Protein AF-A0A919VL83-F1 (afdb_monomer_lite)

Secondary structure (DSSP, 8-state):
-HHHHHHHHTTSSS--EEE-TTGGG--HHHHHHHHHHTT-SEEEEE-EETTTTEEPPHHHHHHHHHHHHHHHHHTT---EEEEE--TTSGGG---GGGHHHHHHHHHHHHHHHHTHHHHHHHHHHHTT-

Radius of gyration: 15.98 Å; chains: 1; bounding box: 36×48×38 Å

pLDDT: mean 92.79, std 12.14, range [43.78, 98.75]

Structure (mmCIF, N/CA/C/O backbone):
data_AF-A0A919VL83-F1
#
_entry.id   AF-A0A919VL83-F1
#
loop_
_atom_site.group_PDB
_atom_site.id
_atom_site.type_symbol
_atom_site.label_atom_id
_atom_site.label_alt_id
_atom_site.label_comp_id
_atom_site.label_asym_id
_atom_site.label_entity_id
_atom_site.label_seq_id
_atom_site.pdbx_PDB_ins_code
_atom_site.Cartn_x
_atom_site.Cartn_y
_atom_site.Cartn_z
_atom_site.occupancy
_atom_site.B_iso_or_equiv
_atom_site.auth_seq_id
_atom_site.auth_comp_id
_atom_site.auth_asym_id
_atom_site.auth_atom_id
_atom_site.pdbx_PDB_model_num
ATOM 1 N N . MET A 1 1 ? -6.399 -15.060 5.676 1.00 94.44 1 MET A N 1
ATOM 2 C CA . MET A 1 1 ? -5.480 -14.070 6.267 1.00 94.44 1 MET A CA 1
ATOM 3 C C . MET A 1 1 ? -6.158 -13.257 7.375 1.00 94.44 1 MET A C 1
ATOM 5 O O . MET A 1 1 ? -5.773 -13.452 8.519 1.00 94.44 1 MET A O 1
ATOM 9 N N . PHE A 1 2 ? -7.201 -12.457 7.098 1.00 97.12 2 PHE A N 1
ATOM 10 C CA . PHE A 1 2 ? -7.796 -11.512 8.070 1.00 97.12 2 PHE A CA 1
ATOM 11 C C . PHE A 1 2 ? -8.151 -12.101 9.447 1.00 97.12 2 PHE A C 1
ATOM 13 O O . PHE A 1 2 ? -7.734 -11.554 10.458 1.00 97.12 2 PHE A O 1
ATOM 20 N N . ALA A 1 3 ? -8.806 -13.267 9.516 1.00 97.88 3 ALA A N 1
ATOM 21 C CA . ALA A 1 3 ? -9.127 -13.911 10.801 1.00 97.88 3 ALA A CA 1
ATOM 22 C C . ALA A 1 3 ? -7.883 -14.283 11.641 1.00 97.88 3 ALA A C 1
ATOM 24 O O . ALA A 1 3 ? -7.936 -14.349 12.868 1.00 97.88 3 ALA A O 1
ATOM 25 N N . ALA A 1 4 ? -6.741 -14.554 11.001 1.00 97.88 4 ALA A N 1
ATOM 26 C CA . ALA A 1 4 ? -5.490 -14.779 11.720 1.00 97.88 4 ALA A CA 1
ATOM 27 C C . ALA A 1 4 ? -4.913 -13.460 12.253 1.00 97.88 4 ALA A C 1
ATOM 29 O O . ALA A 1 4 ? -4.507 -13.420 13.412 1.00 97.88 4 ALA A O 1
ATOM 30 N N . ALA A 1 5 ? -4.937 -12.397 11.442 1.00 98.19 5 ALA A N 1
ATOM 31 C CA . ALA A 1 5 ? -4.529 -11.058 11.861 1.00 98.19 5 ALA A CA 1
ATOM 32 C C . ALA A 1 5 ? -5.395 -10.540 13.023 1.00 98.19 5 ALA A C 1
ATOM 34 O O . ALA A 1 5 ? -4.854 -10.065 14.014 1.00 98.19 5 ALA A O 1
ATOM 35 N N . GLU A 1 6 ? -6.713 -10.743 12.973 1.00 98.44 6 GLU A N 1
ATOM 36 C CA . GLU A 1 6 ? -7.639 -10.368 14.047 1.00 98.44 6 GLU A CA 1
ATOM 37 C C . GLU A 1 6 ? -7.274 -11.020 15.389 1.00 98.44 6 GLU A C 1
ATOM 39 O O . GLU A 1 6 ? -7.263 -10.360 16.426 1.00 98.44 6 GLU A O 1
ATOM 44 N N . ARG A 1 7 ? -6.914 -12.313 15.391 1.00 98.44 7 ARG A N 1
ATOM 45 C CA . ARG A 1 7 ? -6.463 -12.995 16.617 1.00 98.44 7 ARG A CA 1
ATOM 46 C C . ARG A 1 7 ? -5.193 -12.372 17.199 1.00 98.44 7 ARG A C 1
ATOM 48 O O . ARG A 1 7 ? -5.059 -12.345 18.417 1.00 98.44 7 ARG A O 1
ATOM 55 N N . ILE A 1 8 ? -4.281 -11.891 16.351 1.00 98.12 8 ILE A N 1
ATOM 56 C CA . ILE A 1 8 ? -3.053 -11.205 16.781 1.00 98.12 8 ILE A CA 1
ATOM 57 C C . ILE A 1 8 ? -3.392 -9.821 17.339 1.00 98.12 8 ILE A C 1
ATOM 59 O O . ILE A 1 8 ? -2.930 -9.481 18.423 1.00 98.12 8 ILE A O 1
ATOM 63 N N . ILE A 1 9 ? -4.241 -9.061 16.645 1.00 98.19 9 ILE A N 1
ATOM 64 C CA . ILE A 1 9 ? -4.700 -7.733 17.078 1.00 98.19 9 ILE A CA 1
ATOM 65 C C . ILE A 1 9 ? -5.364 -7.823 18.456 1.00 98.19 9 ILE A C 1
ATOM 67 O O . ILE A 1 9 ? -5.039 -7.062 19.360 1.00 98.19 9 ILE A O 1
ATOM 71 N N . ARG A 1 10 ? -6.237 -8.814 18.661 1.00 97.69 10 ARG A N 1
ATOM 72 C CA . ARG A 1 10 ? -6.935 -9.030 19.938 1.00 97.69 10 ARG A CA 1
ATOM 73 C C . ARG A 1 10 ? -6.034 -9.549 21.066 1.00 97.69 10 ARG A C 1
ATOM 75 O O . ARG A 1 10 ? -6.483 -9.596 22.208 1.00 97.69 10 ARG A O 1
ATOM 82 N N . ALA A 1 11 ? -4.797 -9.959 20.778 1.00 98.00 11 ALA A N 1
ATOM 83 C CA . ALA A 1 11 ? -3.899 -10.529 21.781 1.00 98.00 11 ALA A CA 1
ATOM 84 C C . ALA A 1 11 ? -3.269 -9.474 22.708 1.00 98.00 11 ALA A C 1
ATOM 86 O O . ALA A 1 11 ? -2.747 -9.836 23.763 1.00 98.00 11 ALA A O 1
ATOM 87 N N . GLY A 1 12 ? -3.304 -8.185 22.350 1.00 95.06 12 GLY A N 1
ATOM 88 C CA . GLY A 1 12 ? -2.709 -7.138 23.174 1.00 95.06 12 GLY A CA 1
ATOM 89 C C . GLY A 1 12 ? -3.133 -5.718 22.793 1.00 95.06 12 GLY A C 1
ATOM 90 O O . GLY A 1 12 ? -3.788 -5.516 21.779 1.00 95.06 12 GLY A O 1
ATOM 91 N N . PRO A 1 13 ? -2.757 -4.714 23.604 1.00 95.44 13 PRO A N 1
ATOM 92 C CA . PRO A 1 13 ? -3.221 -3.335 23.441 1.00 95.44 13 PRO A CA 1
ATOM 93 C C . PRO A 1 13 ? -2.362 -2.499 22.477 1.00 95.44 13 PRO A C 1
ATOM 95 O O . PRO A 1 13 ? -2.534 -1.284 22.403 1.00 95.44 13 PRO A O 1
ATOM 98 N N . VAL A 1 14 ? -1.385 -3.104 21.798 1.00 97.50 14 VAL A N 1
ATOM 99 C CA . VAL A 1 14 ? -0.491 -2.375 20.889 1.00 97.50 14 VAL A CA 1
ATOM 100 C C . VAL A 1 14 ? -1.144 -2.217 19.512 1.00 97.50 14 VAL A C 1
ATOM 102 O O . VAL A 1 14 ? -1.777 -3.162 19.043 1.00 97.50 14 VAL A O 1
ATOM 105 N N . PRO A 1 15 ? -0.988 -1.066 18.834 1.00 97.38 15 PRO A N 1
ATOM 106 C CA . PRO A 1 15 ? -1.462 -0.912 17.464 1.00 97.38 15 PRO A CA 1
ATOM 107 C C . PRO A 1 15 ? -0.754 -1.894 16.523 1.00 97.38 15 PRO A C 1
ATOM 109 O O . PRO A 1 15 ? 0.462 -2.071 16.605 1.00 97.38 15 PRO A O 1
ATOM 112 N N . VAL A 1 16 ? -1.506 -2.507 15.609 1.00 98.19 16 VAL A N 1
ATOM 113 C CA . VAL A 1 16 ? -0.988 -3.501 14.660 1.00 98.19 16 VAL A CA 1
ATOM 114 C C . VAL A 1 16 ? -1.294 -3.071 13.230 1.00 98.19 16 VAL A C 1
ATOM 116 O O . VAL A 1 16 ? -2.434 -2.735 12.895 1.00 98.19 16 VAL A O 1
ATOM 119 N N . THR A 1 17 ? -0.271 -3.116 12.379 1.00 98.44 17 THR A N 1
ATOM 120 C CA . THR A 1 17 ? -0.425 -3.045 10.925 1.00 98.44 17 THR A CA 1
ATOM 121 C C . THR A 1 17 ? -0.449 -4.454 10.334 1.00 98.44 17 THR A C 1
ATOM 123 O O . THR A 1 17 ? 0.142 -5.383 10.888 1.00 98.44 17 THR A O 1
ATOM 126 N N . VAL A 1 18 ? -1.154 -4.629 9.216 1.00 98.50 18 VAL A N 1
ATOM 127 C CA . VAL A 1 18 ? -1.342 -5.938 8.572 1.00 98.50 18 VAL A CA 1
ATOM 128 C C . VAL A 1 18 ? -0.699 -5.952 7.192 1.00 98.50 18 VAL A C 1
ATOM 130 O O . VAL A 1 18 ? -0.909 -5.048 6.389 1.00 98.50 18 VAL A O 1
ATOM 133 N N . ASP A 1 19 ? 0.061 -6.997 6.886 1.00 98.50 19 ASP A N 1
ATOM 134 C CA . ASP A 1 19 ? 0.483 -7.234 5.508 1.00 98.50 19 ASP A CA 1
ATOM 135 C C . ASP A 1 19 ? -0.726 -7.679 4.674 1.00 98.50 19 ASP A C 1
ATOM 137 O O . ASP A 1 19 ? -1.285 -8.756 4.898 1.00 98.50 19 ASP A O 1
ATOM 141 N N . ALA A 1 20 ? -1.174 -6.813 3.765 1.00 98.00 20 ALA A N 1
ATOM 142 C CA . ALA A 1 20 ? -2.311 -7.056 2.884 1.00 98.00 20 ALA A CA 1
ATOM 143 C C . ALA A 1 20 ? -1.867 -7.485 1.472 1.00 98.00 20 ALA A C 1
ATOM 145 O O . ALA A 1 20 ? -2.708 -7.598 0.570 1.00 98.00 20 ALA A O 1
ATOM 146 N N . GLU A 1 21 ? -0.569 -7.768 1.305 1.00 97.62 21 GLU A N 1
ATOM 147 C CA . GLU A 1 21 ? 0.050 -8.280 0.085 1.00 97.62 21 GLU A CA 1
ATOM 148 C C . GLU A 1 21 ? -0.366 -7.451 -1.149 1.00 97.62 21 GLU A C 1
ATOM 150 O O . GLU A 1 21 ? -0.524 -6.227 -1.102 1.00 97.62 21 GLU A O 1
ATOM 155 N N . ALA A 1 22 ? -0.596 -8.125 -2.276 1.00 96.50 22 ALA A N 1
ATOM 156 C CA . ALA A 1 22 ? -1.097 -7.539 -3.508 1.00 96.50 22 ALA A CA 1
ATOM 157 C C . ALA A 1 22 ? -2.638 -7.448 -3.538 1.00 96.50 22 ALA A C 1
ATOM 159 O O . ALA A 1 22 ? -3.258 -7.758 -4.562 1.00 96.50 22 ALA A O 1
ATOM 160 N N . ARG A 1 23 ? -3.254 -7.027 -2.422 1.00 96.12 23 ARG A N 1
ATOM 161 C CA . ARG A 1 23 ? -4.683 -6.693 -2.227 1.00 96.12 23 ARG A CA 1
ATOM 162 C C . ARG A 1 23 ? -5.724 -7.812 -2.303 1.00 96.12 23 ARG A C 1
ATOM 164 O O . ARG A 1 23 ? -6.912 -7.513 -2.332 1.00 96.12 23 ARG A O 1
ATOM 171 N N . TYR A 1 24 ? -5.335 -9.086 -2.381 1.00 95.00 24 TYR A N 1
ATOM 172 C CA . TYR A 1 24 ? -6.266 -10.237 -2.428 1.00 95.00 24 TYR A CA 1
ATO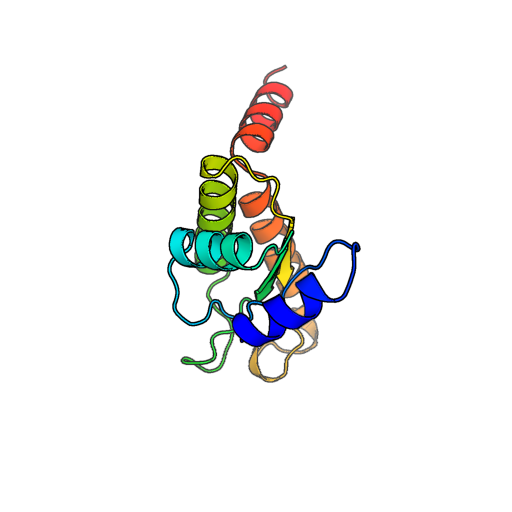M 173 C C . TYR A 1 24 ? -7.385 -10.158 -3.494 1.00 95.00 24 TYR A C 1
ATOM 175 O O . TYR A 1 24 ? -8.400 -10.841 -3.391 1.00 95.00 24 TYR A O 1
ATOM 183 N N . GLY A 1 25 ? -7.206 -9.343 -4.540 1.00 95.12 25 GLY A N 1
ATOM 184 C CA . GLY A 1 25 ? -8.229 -9.096 -5.563 1.00 95.12 25 GLY A CA 1
ATOM 185 C C . GLY A 1 25 ? -9.392 -8.195 -5.124 1.00 95.12 25 GLY A C 1
ATOM 186 O O . GLY A 1 25 ? -10.347 -8.064 -5.886 1.00 95.12 25 GLY A O 1
ATOM 187 N N . MET A 1 26 ? -9.309 -7.577 -3.945 1.00 97.50 26 MET A N 1
ATOM 188 C CA . MET A 1 26 ? -10.335 -6.687 -3.399 1.00 97.50 26 MET A CA 1
ATOM 189 C C . MET A 1 26 ? -10.287 -5.298 -4.037 1.00 97.50 26 MET A C 1
ATOM 191 O O . MET A 1 26 ? -9.239 -4.824 -4.497 1.00 97.50 26 MET A O 1
ATOM 195 N N . GLN A 1 27 ? -11.439 -4.630 -4.030 1.00 98.12 27 GLN A N 1
ATOM 196 C CA . GLN A 1 27 ? -11.522 -3.204 -4.340 1.00 98.12 27 GLN A CA 1
ATOM 197 C C . GLN A 1 27 ? -11.033 -2.358 -3.148 1.00 98.12 27 GLN A C 1
ATOM 199 O O . GLN A 1 27 ? -11.052 -2.844 -2.018 1.00 98.12 27 GLN A O 1
ATOM 204 N N . PRO A 1 28 ? -10.611 -1.096 -3.364 1.00 97.94 28 PRO A N 1
ATOM 205 C CA . PRO A 1 28 ? -10.069 -0.251 -2.297 1.00 97.94 28 PRO A CA 1
ATOM 206 C C . PRO A 1 28 ? -10.964 -0.123 -1.055 1.00 97.94 28 PRO A C 1
ATOM 208 O O . PRO A 1 28 ? -10.481 -0.342 0.051 1.00 97.94 28 PRO A O 1
ATOM 211 N N . HIS A 1 29 ? -12.260 0.165 -1.230 1.00 97.56 29 HIS A N 1
ATOM 212 C CA . HIS A 1 29 ? -13.205 0.295 -0.111 1.00 97.56 29 HIS A CA 1
ATOM 213 C C . HIS A 1 29 ? -13.369 -1.022 0.655 1.00 97.56 29 HIS A C 1
ATOM 215 O O . HIS A 1 29 ? -13.242 -1.040 1.871 1.00 97.56 29 HIS A O 1
ATOM 221 N N . GLU A 1 30 ? -13.542 -2.138 -0.061 1.00 98.38 30 GLU A N 1
ATOM 222 C CA . GLU A 1 30 ? -13.670 -3.463 0.545 1.00 98.38 30 GLU A CA 1
ATOM 223 C C . GLU A 1 30 ? -12.433 -3.803 1.383 1.00 98.38 30 GLU A C 1
ATOM 225 O O . GLU A 1 30 ? -12.550 -4.320 2.490 1.00 98.38 30 GLU A O 1
ATOM 230 N N . LEU A 1 31 ? -11.238 -3.494 0.876 1.00 98.44 31 LEU A N 1
ATOM 231 C CA . LEU A 1 31 ? -10.005 -3.731 1.613 1.00 98.44 31 LEU A CA 1
ATOM 232 C C . LEU A 1 31 ? -9.927 -2.886 2.891 1.00 98.44 31 LEU A C 1
ATOM 234 O O . LEU A 1 31 ? -9.540 -3.415 3.933 1.00 98.44 31 LEU A O 1
ATOM 238 N N . VAL A 1 32 ? -10.272 -1.597 2.813 1.00 98.25 32 VAL A N 1
ATOM 239 C CA . VAL A 1 32 ? -10.297 -0.706 3.982 1.00 98.25 32 VAL A CA 1
ATOM 240 C C . VAL A 1 32 ? -11.298 -1.222 5.011 1.00 98.25 32 VAL A C 1
ATOM 242 O O . VAL A 1 32 ? -10.901 -1.438 6.153 1.00 98.25 32 VAL A O 1
ATOM 245 N N . ASP A 1 33 ? -12.531 -1.529 4.606 1.00 98.12 33 ASP A N 1
ATOM 246 C CA . ASP A 1 33 ? -13.566 -2.070 5.494 1.00 98.12 33 ASP A CA 1
ATOM 247 C C . ASP A 1 33 ? -13.072 -3.335 6.208 1.00 98.12 33 ASP A C 1
ATOM 249 O O . ASP A 1 33 ? -13.123 -3.430 7.432 1.00 98.12 33 ASP A O 1
ATOM 253 N N . ARG A 1 34 ? -12.471 -4.277 5.469 1.00 98.38 34 ARG A N 1
ATOM 254 C CA . ARG A 1 34 ? -11.923 -5.518 6.044 1.00 98.38 34 ARG A CA 1
ATOM 255 C C . ARG A 1 34 ? -10.791 -5.288 7.038 1.00 98.38 34 ARG A C 1
ATOM 257 O O . ARG A 1 34 ? -10.668 -6.058 7.990 1.00 98.38 34 ARG A O 1
ATOM 264 N N . LEU A 1 35 ? -9.933 -4.294 6.805 1.00 98.44 35 LEU A N 1
ATOM 265 C CA . LEU A 1 35 ? -8.850 -3.937 7.725 1.00 98.44 35 LEU A CA 1
ATOM 266 C C . LEU A 1 35 ? -9.403 -3.292 9.002 1.00 98.44 35 LEU A C 1
ATOM 268 O O . LEU A 1 35 ? -8.960 -3.638 10.099 1.00 98.44 35 LEU A O 1
ATOM 272 N N . LEU A 1 36 ? -10.386 -2.402 8.866 1.00 97.81 36 LEU A N 1
ATOM 273 C CA . LEU A 1 36 ? -11.035 -1.738 9.996 1.00 97.81 36 LEU A CA 1
ATOM 274 C C . LEU A 1 36 ? -11.852 -2.722 10.842 1.00 97.81 36 LEU A C 1
ATOM 276 O O . LEU A 1 36 ? -11.741 -2.693 12.067 1.00 97.81 36 LEU A O 1
ATOM 280 N N . ASP A 1 37 ? -12.581 -3.645 10.209 1.00 98.19 37 ASP A N 1
ATOM 281 C CA . ASP A 1 37 ? -13.377 -4.688 10.873 1.00 98.19 37 ASP A CA 1
ATOM 282 C C . ASP A 1 37 ? -12.547 -5.529 11.852 1.00 98.19 37 ASP A C 1
ATOM 284 O O . ASP A 1 37 ? -13.028 -5.919 12.917 1.00 98.19 37 ASP A O 1
ATOM 288 N N . ILE A 1 38 ? -11.285 -5.810 11.508 1.00 98.12 38 ILE A N 1
ATOM 289 C CA . ILE A 1 38 ? -10.379 -6.588 12.365 1.00 98.12 38 ILE A CA 1
ATOM 290 C C . ILE A 1 38 ? -9.597 -5.729 13.367 1.00 98.12 38 ILE A C 1
ATOM 292 O O . ILE A 1 38 ? -8.836 -6.279 14.163 1.00 98.12 38 ILE A O 1
ATOM 296 N N . GLY A 1 39 ? -9.766 -4.403 13.335 1.00 97.69 39 GLY A N 1
ATOM 297 C CA . GLY A 1 39 ? -9.084 -3.451 14.212 1.00 97.69 39 GLY A CA 1
ATOM 298 C C . GLY A 1 39 ? -7.648 -3.111 13.799 1.00 97.69 39 GLY A C 1
ATOM 299 O O . GLY A 1 39 ? -6.855 -2.703 14.649 1.00 97.69 39 GLY A O 1
ATOM 300 N N . ALA A 1 40 ? -7.277 -3.296 12.528 1.00 98.38 40 ALA A N 1
ATOM 301 C CA . ALA A 1 40 ? -5.955 -2.905 12.046 1.00 98.38 40 ALA A CA 1
ATOM 302 C C . ALA A 1 40 ? -5.841 -1.374 11.966 1.00 98.38 40 ALA A C 1
ATOM 304 O O . ALA A 1 40 ? -6.758 -0.693 11.512 1.00 98.38 40 ALA A O 1
ATOM 305 N N . VAL A 1 41 ? -4.686 -0.828 12.355 1.00 97.94 41 VAL A N 1
ATOM 306 C CA . VAL A 1 41 ? -4.418 0.625 12.267 1.00 97.94 41 VAL A CA 1
ATOM 307 C C . VAL A 1 41 ? -3.661 1.019 10.998 1.00 97.94 41 VAL A C 1
ATOM 309 O O . VAL A 1 41 ? -3.406 2.197 10.747 1.00 97.94 41 VAL A O 1
ATOM 312 N N . GLY A 1 42 ? -3.270 0.034 10.195 1.00 98.12 42 GLY A N 1
ATOM 313 C CA . GLY A 1 42 ? -2.532 0.248 8.963 1.00 98.12 42 GLY A CA 1
ATOM 314 C C . GLY A 1 42 ? -2.287 -1.037 8.192 1.00 98.12 42 GLY A C 1
ATOM 315 O O . GLY A 1 42 ? -2.599 -2.134 8.665 1.00 98.12 42 GLY A O 1
ATOM 316 N N . CYS A 1 43 ? -1.693 -0.904 7.014 1.00 98.62 43 CYS A N 1
ATOM 317 C CA . CYS A 1 43 ? -1.359 -2.040 6.174 1.00 98.62 43 CYS A CA 1
ATOM 318 C C . CYS A 1 43 ? -0.122 -1.821 5.302 1.00 98.62 43 CYS A C 1
ATOM 320 O O . CYS A 1 43 ? 0.250 -0.687 4.999 1.00 98.62 43 CYS A O 1
ATOM 322 N N . ASN A 1 44 ? 0.483 -2.930 4.876 1.00 98.75 44 ASN A N 1
ATOM 323 C CA . ASN A 1 44 ? 1.445 -2.946 3.778 1.00 98.75 44 ASN A CA 1
ATOM 324 C C . ASN A 1 44 ? 0.733 -3.385 2.494 1.00 98.75 44 ASN A C 1
ATOM 326 O O . ASN A 1 44 ? -0.021 -4.359 2.520 1.00 98.75 44 ASN A O 1
ATOM 330 N N . LEU A 1 45 ? 0.979 -2.676 1.390 1.00 98.75 45 LEU A N 1
ATOM 331 C CA . LEU A 1 45 ? 0.412 -2.970 0.070 1.00 98.75 45 LEU A CA 1
ATOM 332 C C . LEU A 1 45 ? 1.533 -3.001 -0.955 1.00 98.75 45 LEU A C 1
ATOM 334 O O . LEU A 1 45 ? 2.232 -2.003 -1.118 1.00 98.75 45 LEU A O 1
ATOM 338 N N . GLU A 1 46 ? 1.720 -4.142 -1.611 1.00 98.50 46 GLU A N 1
ATOM 339 C CA . GLU A 1 46 ? 2.831 -4.349 -2.542 1.00 98.50 46 GLU A CA 1
ATOM 340 C C . GLU A 1 46 ? 2.412 -4.188 -4.010 1.00 98.50 46 GLU A C 1
ATOM 342 O O . GLU A 1 46 ? 1.269 -4.462 -4.402 1.00 98.50 46 GLU A O 1
ATOM 347 N N . ASP A 1 47 ? 3.361 -3.763 -4.843 1.00 98.38 47 ASP A N 1
ATOM 348 C CA . ASP A 1 47 ? 3.153 -3.542 -6.274 1.00 98.38 47 ASP A CA 1
ATOM 349 C C . ASP A 1 47 ? 3.460 -4.764 -7.153 1.00 98.38 47 ASP A C 1
ATOM 351 O O . ASP A 1 47 ? 3.409 -4.667 -8.382 1.00 98.38 47 ASP A O 1
ATOM 355 N N . SER A 1 48 ? 3.694 -5.933 -6.549 1.00 98.06 48 SER A N 1
ATOM 356 C CA . SER A 1 48 ? 3.826 -7.206 -7.259 1.00 98.06 48 SER A CA 1
ATOM 357 C C . SER A 1 48 ? 2.527 -7.624 -7.965 1.00 98.06 48 SER A C 1
ATOM 359 O O . SER A 1 48 ? 1.413 -7.538 -7.431 1.00 98.06 48 SER A O 1
ATOM 361 N N . ASP A 1 49 ? 2.668 -8.136 -9.189 1.00 96.19 49 ASP A N 1
ATOM 362 C CA . ASP A 1 49 ? 1.615 -8.806 -9.943 1.00 96.19 49 ASP A CA 1
ATOM 363 C C . ASP A 1 49 ? 1.815 -10.322 -9.958 1.00 96.19 49 ASP A C 1
ATOM 365 O O . ASP A 1 49 ? 2.402 -10.887 -10.880 1.00 96.19 49 ASP A O 1
ATOM 369 N N . HIS A 1 50 ? 1.257 -10.997 -8.952 1.00 93.50 50 HIS A N 1
ATOM 370 C CA . HIS A 1 50 ? 1.318 -12.459 -8.835 1.00 93.50 50 HIS A CA 1
ATOM 371 C C . HIS A 1 50 ? 0.637 -13.211 -9.984 1.00 93.50 50 HIS A C 1
ATOM 373 O O . HIS A 1 50 ? 0.943 -14.380 -10.201 1.00 93.50 50 HIS A O 1
ATOM 379 N N . ARG A 1 51 ? -0.288 -12.577 -10.724 1.00 90.94 51 ARG A N 1
ATOM 380 C CA . ARG A 1 51 ? -0.962 -13.217 -11.868 1.00 90.94 51 ARG A CA 1
ATOM 381 C C . ARG A 1 51 ? -0.139 -13.096 -13.144 1.00 90.94 51 ARG A C 1
ATOM 383 O O . ARG A 1 51 ? -0.069 -14.055 -13.904 1.00 90.94 51 ARG A O 1
ATOM 390 N N . ALA A 1 52 ? 0.449 -11.924 -13.376 1.00 91.81 52 ALA A N 1
ATOM 391 C CA . ALA A 1 52 ? 1.255 -11.659 -14.566 1.00 91.81 52 ALA A CA 1
ATOM 392 C C . ALA A 1 52 ? 2.726 -12.093 -14.417 1.00 91.81 52 ALA A C 1
ATOM 394 O O . ALA A 1 52 ? 3.407 -12.254 -15.424 1.00 91.81 52 ALA A O 1
ATOM 395 N N . GLY A 1 53 ? 3.214 -12.299 -13.188 1.00 91.44 53 GLY A N 1
ATOM 396 C CA . GLY A 1 53 ? 4.603 -12.671 -12.918 1.00 91.44 53 GLY A CA 1
ATOM 397 C C . GLY A 1 53 ? 5.565 -11.497 -13.098 1.00 91.44 53 GLY A C 1
ATOM 398 O O . GLY A 1 53 ? 6.477 -11.568 -13.915 1.00 91.44 53 GLY A O 1
ATOM 399 N N . GLY A 1 54 ? 5.351 -10.413 -12.349 1.00 96.19 54 GLY A N 1
ATOM 400 C CA . GLY A 1 54 ? 6.143 -9.188 -12.467 1.00 96.19 54 GLY A CA 1
ATOM 401 C C . GLY A 1 54 ? 5.720 -8.108 -11.479 1.00 96.19 54 GLY A C 1
ATOM 402 O O . GLY A 1 54 ? 5.149 -8.406 -10.431 1.00 96.19 54 GLY A O 1
ATOM 403 N N . LEU A 1 55 ? 5.968 -6.848 -11.834 1.00 97.94 55 LEU A N 1
ATOM 404 C CA . LEU A 1 55 ? 5.411 -5.690 -11.137 1.00 97.94 55 LEU A CA 1
ATOM 405 C C . LEU A 1 55 ? 4.218 -5.130 -11.904 1.00 97.94 55 LEU A C 1
ATOM 407 O O . LEU A 1 55 ? 4.145 -5.205 -13.129 1.00 97.94 55 LEU A O 1
ATOM 411 N N . ARG A 1 56 ? 3.310 -4.493 -11.175 1.00 97.56 56 ARG A N 1
ATOM 412 C CA . ARG A 1 56 ? 2.278 -3.640 -11.758 1.00 97.56 56 ARG A CA 1
ATOM 413 C C . ARG A 1 56 ? 2.911 -2.398 -12.367 1.00 97.56 56 ARG A C 1
ATOM 415 O O . ARG A 1 56 ? 3.962 -1.923 -11.915 1.00 97.56 56 ARG A O 1
ATOM 422 N N . GLU A 1 57 ? 2.213 -1.834 -13.347 1.00 97.75 57 GLU A N 1
ATOM 423 C CA . GLU A 1 57 ? 2.509 -0.485 -13.809 1.00 97.75 57 GLU A CA 1
ATOM 424 C C . GLU A 1 57 ? 2.429 0.493 -12.639 1.00 97.75 57 GLU A C 1
ATOM 426 O O . GLU A 1 57 ? 1.443 0.519 -11.898 1.00 97.75 57 GLU A O 1
ATOM 431 N N . ALA A 1 58 ? 3.487 1.286 -12.464 1.00 98.31 58 ALA A N 1
ATOM 432 C CA . ALA A 1 58 ? 3.638 2.137 -11.287 1.00 98.31 58 ALA A CA 1
ATOM 433 C C . ALA A 1 58 ? 2.498 3.162 -11.186 1.00 98.31 58 ALA A C 1
ATOM 435 O O . ALA A 1 58 ? 1.951 3.364 -10.110 1.00 98.31 58 ALA A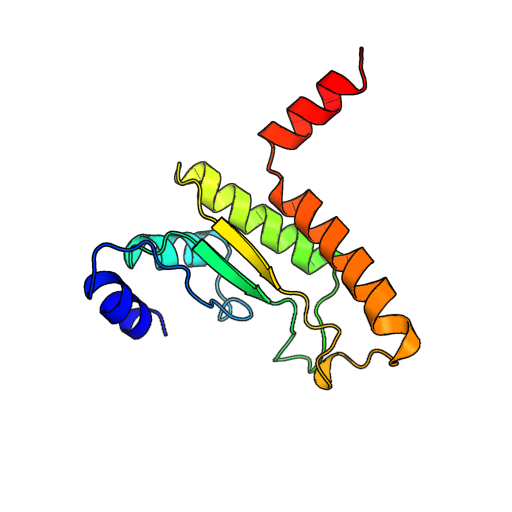 O 1
ATOM 436 N N . GLY A 1 59 ? 2.090 3.764 -12.309 1.00 98.25 59 GLY A N 1
ATOM 437 C CA . GLY A 1 59 ? 0.966 4.706 -12.331 1.00 98.25 59 GLY A CA 1
ATOM 438 C C . GLY A 1 59 ? -0.346 4.054 -11.890 1.00 98.25 59 GLY A C 1
ATOM 439 O O . GLY A 1 59 ? -1.0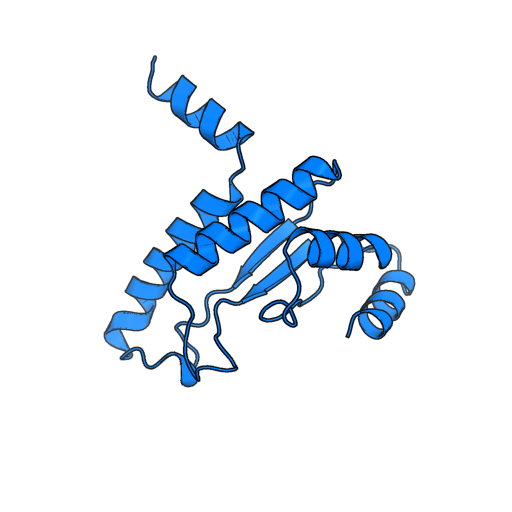14 4.558 -10.996 1.00 98.25 59 GLY A O 1
ATOM 440 N N . ALA A 1 60 ? -0.653 2.869 -12.419 1.00 98.12 60 ALA A N 1
ATOM 441 C CA . ALA A 1 60 ? -1.863 2.133 -12.053 1.00 98.12 60 ALA A CA 1
ATOM 442 C C . ALA A 1 60 ? -1.863 1.690 -10.578 1.00 98.12 60 ALA A C 1
ATOM 444 O O . ALA A 1 60 ? -2.910 1.664 -9.931 1.00 98.12 60 ALA A O 1
ATOM 445 N N . HIS A 1 61 ? -0.699 1.335 -10.019 1.00 98.44 61 HIS A N 1
ATOM 446 C CA . HIS A 1 61 ? -0.598 1.042 -8.590 1.00 98.44 61 HIS A CA 1
ATOM 447 C C . HIS A 1 61 ? -0.744 2.309 -7.736 1.00 98.44 61 HIS A C 1
ATOM 449 O O . HIS A 1 61 ? -1.437 2.269 -6.724 1.00 98.44 61 HIS A O 1
ATOM 455 N N . ALA A 1 62 ? -0.169 3.437 -8.164 1.00 98.50 62 ALA A N 1
ATOM 456 C CA . ALA A 1 62 ? -0.316 4.728 -7.497 1.00 98.50 62 ALA A CA 1
ATOM 457 C C . ALA A 1 62 ? -1.784 5.189 -7.460 1.00 98.50 62 ALA A C 1
ATOM 459 O O . ALA A 1 62 ? -2.289 5.528 -6.394 1.00 98.50 62 ALA A O 1
ATOM 460 N N . GLU A 1 63 ? -2.504 5.121 -8.582 1.00 98.06 63 GLU A N 1
ATOM 461 C CA . GLU A 1 63 ? -3.942 5.426 -8.646 1.00 98.06 63 GLU A CA 1
ATOM 462 C C . GLU A 1 63 ? -4.753 4.541 -7.692 1.00 98.06 63 GLU A C 1
ATOM 464 O O . GLU A 1 63 ? -5.630 5.016 -6.968 1.00 98.06 63 GLU A O 1
ATOM 469 N N . TRP A 1 64 ? -4.427 3.249 -7.640 1.00 98.31 64 TRP A N 1
ATOM 470 C CA . TRP A 1 64 ? -5.091 2.321 -6.734 1.00 98.31 64 TRP A CA 1
ATOM 471 C C . TRP A 1 64 ? -4.782 2.632 -5.257 1.00 98.31 64 TRP A C 1
ATOM 473 O O . TRP A 1 64 ? -5.692 2.602 -4.432 1.00 98.31 64 TRP A O 1
ATOM 483 N N . LEU A 1 65 ? -3.541 3.000 -4.914 1.00 98.31 65 LEU A N 1
ATOM 484 C CA . LEU A 1 65 ? -3.167 3.457 -3.568 1.00 98.31 65 LEU A CA 1
ATOM 485 C C . LEU A 1 65 ? -3.896 4.748 -3.170 1.00 98.31 65 LEU A C 1
ATOM 487 O O . LEU A 1 65 ? -4.366 4.852 -2.037 1.00 98.31 65 LEU A O 1
ATOM 491 N N . ALA A 1 66 ? -4.042 5.702 -4.094 1.00 97.62 66 ALA A N 1
ATOM 492 C CA . ALA A 1 66 ? -4.812 6.923 -3.862 1.00 97.62 66 ALA A CA 1
ATOM 493 C C . ALA A 1 66 ? -6.284 6.606 -3.551 1.00 97.62 66 ALA A C 1
ATOM 495 O O . ALA A 1 66 ? -6.866 7.189 -2.638 1.00 97.62 66 ALA A O 1
ATOM 496 N N . ALA A 1 67 ? -6.874 5.627 -4.244 1.00 97.75 67 ALA A N 1
ATOM 497 C CA . ALA A 1 67 ? -8.231 5.170 -3.954 1.00 97.75 67 ALA A CA 1
ATOM 498 C C . ALA A 1 67 ? -8.351 4.496 -2.572 1.00 97.75 67 ALA A C 1
ATOM 500 O O . ALA A 1 67 ? -9.365 4.670 -1.900 1.00 97.75 67 ALA A O 1
ATOM 501 N N . VAL A 1 68 ? -7.324 3.769 -2.110 1.00 97.69 68 VAL A N 1
ATOM 502 C CA . VAL A 1 68 ? -7.288 3.220 -0.737 1.00 97.69 68 VAL A CA 1
ATOM 503 C C . VAL A 1 68 ? -7.199 4.343 0.297 1.00 97.69 68 VAL A C 1
ATOM 505 O O . VAL A 1 68 ? -7.928 4.312 1.287 1.00 97.69 68 VAL A O 1
AT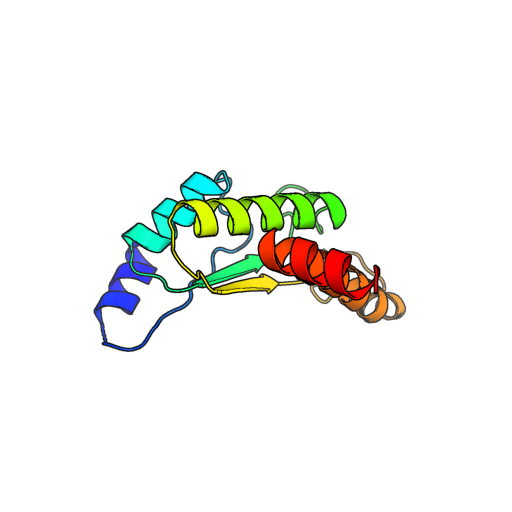OM 508 N N . ARG A 1 69 ? -6.352 5.356 0.064 1.00 97.25 69 ARG A N 1
ATOM 509 C CA . ARG A 1 69 ? -6.267 6.547 0.927 1.00 97.25 69 ARG A CA 1
ATOM 510 C C . ARG A 1 69 ? -7.612 7.269 1.000 1.00 97.25 69 ARG A C 1
ATOM 512 O O . ARG A 1 69 ? -8.081 7.518 2.104 1.00 97.25 69 ARG A O 1
ATOM 519 N N . SER A 1 70 ? -8.260 7.509 -0.142 1.00 96.31 70 SER A N 1
ATOM 520 C CA . SER A 1 70 ? -9.591 8.129 -0.194 1.00 96.31 70 SER A CA 1
ATOM 521 C C . SER A 1 70 ? -10.627 7.324 0.589 1.00 96.31 70 SER A C 1
ATOM 523 O O . SER A 1 70 ? -11.350 7.898 1.387 1.00 96.31 70 SER A O 1
ATOM 525 N N . ALA A 1 71 ? -10.666 5.996 0.430 1.00 96.69 71 ALA A N 1
ATOM 526 C CA . ALA A 1 71 ? -11.601 5.155 1.178 1.00 96.69 71 ALA A CA 1
ATOM 527 C C . ALA A 1 71 ? -11.361 5.212 2.700 1.00 96.69 71 ALA A C 1
ATOM 529 O O . ALA A 1 71 ? -12.310 5.212 3.480 1.00 96.69 71 ALA A O 1
ATOM 530 N N . ALA A 1 72 ? -10.101 5.296 3.136 1.00 95.69 72 ALA A N 1
ATOM 531 C CA . ALA A 1 72 ? -9.776 5.479 4.549 1.00 95.69 72 ALA A CA 1
ATOM 532 C C . ALA A 1 72 ? -10.139 6.887 5.064 1.00 95.69 72 ALA A C 1
ATOM 534 O O . ALA A 1 72 ? -10.588 7.017 6.205 1.00 95.69 72 ALA A O 1
ATOM 535 N N . ASP A 1 73 ? -9.985 7.924 4.232 1.00 94.69 73 ASP A N 1
ATOM 536 C CA . ASP A 1 73 ? -10.429 9.293 4.535 1.00 94.69 73 ASP A CA 1
ATOM 537 C C . ASP A 1 73 ? -11.956 9.372 4.670 1.00 94.69 73 ASP A C 1
ATOM 539 O O . ASP A 1 73 ? -12.450 9.936 5.645 1.00 94.69 73 ASP A O 1
ATOM 543 N N . ASP A 1 74 ? 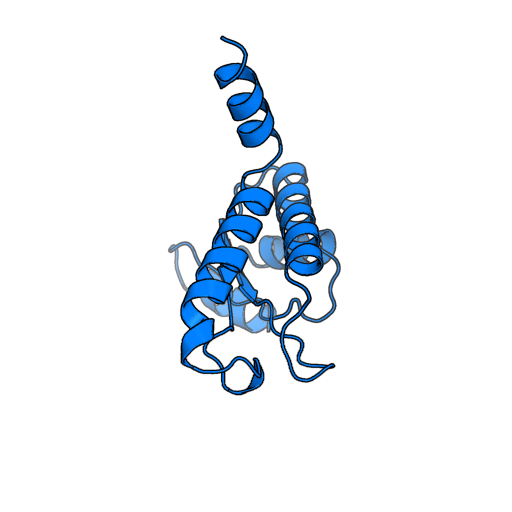-12.701 8.739 3.759 1.00 94.56 74 ASP A N 1
ATOM 544 C CA . ASP A 1 74 ? -14.168 8.667 3.787 1.00 94.56 74 ASP A CA 1
ATOM 545 C C . ASP A 1 74 ? -14.686 7.937 5.039 1.00 94.56 74 ASP A C 1
ATOM 547 O O . ASP A 1 74 ? -15.704 8.322 5.617 1.00 94.56 74 ASP A O 1
ATOM 551 N N . ALA A 1 75 ? -13.956 6.918 5.507 1.00 94.62 75 ALA A N 1
ATOM 552 C CA . ALA A 1 75 ? -14.229 6.231 6.770 1.00 94.62 75 ALA A CA 1
ATOM 553 C C . ALA A 1 75 ? -13.850 7.063 8.016 1.00 94.62 75 ALA A C 1
ATOM 555 O O . ALA A 1 75 ? -14.143 6.659 9.143 1.00 94.62 75 ALA A O 1
ATOM 556 N N . GLY A 1 76 ? -13.187 8.212 7.842 1.00 93.19 76 GLY A N 1
ATOM 557 C CA . GLY A 1 76 ? -12.733 9.080 8.928 1.00 93.19 76 GLY A CA 1
ATOM 558 C C . GLY A 1 76 ? -11.585 8.492 9.753 1.00 93.19 76 GLY A C 1
ATOM 559 O O . GLY A 1 76 ? -11.394 8.892 10.904 1.00 93.19 76 GLY A O 1
ATOM 560 N N . VAL A 1 77 ? -10.827 7.537 9.198 1.00 87.50 77 VAL A N 1
ATOM 561 C CA . VAL A 1 77 ? -9.748 6.838 9.907 1.00 87.50 77 VAL A CA 1
ATOM 562 C C . VAL A 1 77 ? -8.383 7.205 9.311 1.00 87.50 77 VAL A C 1
ATOM 564 O O . VAL A 1 77 ? -8.146 7.020 8.112 1.00 87.50 77 VAL A O 1
ATOM 567 N N . PRO A 1 78 ? -7.409 7.642 10.130 1.00 89.44 78 PRO A N 1
ATOM 568 C CA . PRO A 1 78 ? -6.046 7.898 9.674 1.00 89.44 78 PRO A CA 1
ATOM 569 C C . PRO A 1 78 ? -5.261 6.584 9.500 1.00 89.44 78 PRO A C 1
ATOM 571 O O . PRO A 1 78 ? -4.248 6.358 10.160 1.00 89.44 78 PRO A O 1
ATOM 574 N N . LEU A 1 79 ? -5.739 5.692 8.624 1.00 95.44 79 LEU A N 1
ATOM 575 C CA . LEU A 1 79 ? -5.107 4.404 8.337 1.00 95.44 79 LEU A CA 1
ATOM 576 C C . LEU A 1 79 ? -3.676 4.624 7.826 1.00 95.44 79 LEU A C 1
ATOM 578 O O . LEU A 1 79 ? -3.468 5.363 6.861 1.00 95.44 79 LEU A O 1
ATOM 582 N N . VAL A 1 80 ? -2.691 3.978 8.451 1.00 97.06 80 VAL A N 1
ATOM 583 C CA . VAL A 1 80 ? -1.291 4.053 8.013 1.00 97.06 80 VAL A CA 1
ATOM 584 C C . VAL A 1 80 ? -1.083 3.111 6.829 1.00 97.06 80 VAL A C 1
ATOM 586 O O . VAL A 1 80 ? -1.111 1.894 6.994 1.00 97.06 80 VAL A O 1
ATOM 589 N N . ILE A 1 81 ? -0.858 3.659 5.635 1.00 98.12 81 ILE A N 1
ATOM 590 C CA . ILE A 1 81 ? -0.636 2.868 4.417 1.00 98.12 81 ILE A CA 1
ATOM 591 C C . ILE A 1 81 ? 0.854 2.875 4.077 1.00 98.12 81 ILE A C 1
ATOM 593 O O . ILE A 1 81 ? 1.435 3.922 3.796 1.00 98.12 81 ILE A O 1
ATOM 597 N N . ASN A 1 82 ? 1.466 1.696 4.078 1.00 98.44 82 ASN A N 1
ATOM 598 C CA . ASN A 1 82 ? 2.842 1.485 3.657 1.00 98.44 82 ASN A CA 1
ATOM 599 C C . ASN A 1 82 ? 2.867 0.895 2.240 1.00 98.44 82 ASN A C 1
ATOM 601 O O . ASN A 1 82 ? 2.610 -0.295 2.044 1.00 98.44 82 ASN A O 1
ATOM 605 N N . ALA A 1 83 ? 3.172 1.734 1.249 1.00 98.50 83 ALA A N 1
ATOM 606 C CA . ALA A 1 83 ? 3.345 1.301 -0.133 1.00 98.50 83 ALA A CA 1
ATOM 607 C C . ALA A 1 83 ? 4.691 0.583 -0.302 1.00 98.50 83 ALA A C 1
ATOM 609 O O . ALA A 1 83 ? 5.758 1.204 -0.306 1.00 98.50 83 ALA A O 1
ATOM 610 N N . ARG A 1 84 ? 4.636 -0.738 -0.442 1.00 98.69 84 ARG A N 1
ATOM 611 C CA . ARG A 1 84 ? 5.799 -1.601 -0.609 1.00 98.69 84 ARG A CA 1
ATOM 612 C C . ARG A 1 84 ? 6.178 -1.696 -2.086 1.00 98.69 84 ARG A C 1
ATOM 614 O O . ARG A 1 84 ? 5.358 -2.028 -2.935 1.00 98.69 84 ARG A O 1
ATOM 621 N N . VAL A 1 85 ? 7.451 -1.434 -2.366 1.00 98.56 85 VAL A N 1
ATOM 622 C CA . VAL A 1 85 ? 8.035 -1.482 -3.710 1.00 98.56 85 VAL A CA 1
ATOM 623 C C . VAL A 1 85 ? 8.890 -2.739 -3.846 1.00 98.56 85 VAL A C 1
ATOM 625 O O . VAL A 1 85 ? 9.888 -2.883 -3.141 1.00 98.56 85 VAL A O 1
ATOM 628 N N . ASP A 1 86 ? 8.541 -3.621 -4.780 1.00 98.50 86 ASP A N 1
ATOM 629 C CA . ASP A 1 86 ? 9.171 -4.942 -4.915 1.00 98.50 86 ASP A CA 1
ATOM 630 C C . ASP A 1 86 ? 10.249 -5.021 -6.013 1.00 98.50 86 ASP A C 1
ATOM 632 O O . ASP A 1 86 ? 10.636 -6.105 -6.450 1.00 98.50 86 ASP A O 1
ATOM 636 N N . THR A 1 87 ? 10.822 -3.891 -6.438 1.00 98.38 87 THR A N 1
ATOM 637 C CA . THR A 1 87 ? 11.840 -3.830 -7.513 1.00 98.38 87 THR A CA 1
ATOM 638 C C . THR A 1 87 ? 13.099 -4.661 -7.254 1.00 98.38 87 THR A C 1
ATOM 640 O O . THR A 1 87 ? 13.832 -4.988 -8.189 1.00 98.38 87 THR A O 1
ATOM 643 N N . PHE A 1 88 ? 13.369 -5.011 -5.995 1.00 97.75 88 PHE A N 1
ATOM 644 C CA . PHE A 1 88 ? 14.506 -5.845 -5.609 1.00 97.75 88 PHE A CA 1
ATOM 645 C C . PHE A 1 88 ? 14.210 -7.346 -5.626 1.00 97.75 88 PHE A C 1
ATOM 647 O O . PHE A 1 88 ? 15.155 -8.139 -5.564 1.00 97.75 88 PHE A O 1
ATOM 654 N N . LEU A 1 89 ? 12.942 -7.747 -5.744 1.00 96.50 89 LEU A N 1
ATOM 655 C CA . LEU A 1 89 ? 12.579 -9.152 -5.856 1.00 96.50 89 LEU A CA 1
ATOM 656 C C . LEU A 1 89 ? 13.002 -9.714 -7.223 1.00 96.50 89 LEU A C 1
ATOM 658 O O . LEU A 1 89 ? 12.932 -9.009 -8.232 1.00 96.50 89 LEU A O 1
ATOM 662 N N . PRO A 1 90 ? 13.414 -10.995 -7.301 1.00 92.62 90 PRO A N 1
ATOM 663 C CA . PRO A 1 90 ? 13.782 -11.623 -8.572 1.00 92.62 90 PRO A CA 1
ATOM 664 C C . PRO A 1 90 ? 12.671 -11.565 -9.627 1.00 92.62 90 PRO A C 1
ATOM 666 O O . PRO A 1 90 ? 12.953 -11.449 -10.817 1.00 92.62 90 PRO A O 1
ATOM 669 N N . THR A 1 91 ? 11.414 -11.605 -9.183 1.00 91.69 91 THR A N 1
ATOM 670 C CA . THR A 1 91 ? 10.216 -11.538 -10.025 1.00 91.69 91 THR A CA 1
ATOM 671 C C . THR A 1 91 ? 10.044 -10.198 -10.730 1.00 91.69 91 THR A C 1
ATOM 673 O O . THR A 1 91 ? 9.346 -10.151 -11.733 1.00 91.69 91 THR A O 1
ATOM 676 N N . ALA A 1 92 ? 10.691 -9.121 -10.272 1.00 94.56 92 ALA A N 1
ATOM 677 C CA . ALA A 1 92 ? 10.525 -7.798 -10.866 1.00 94.56 92 ALA A CA 1
ATOM 678 C C . ALA A 1 92 ? 11.053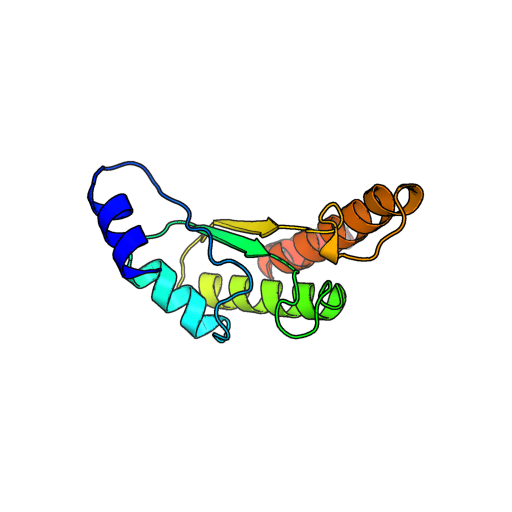 -7.700 -12.307 1.00 94.56 92 ALA A C 1
ATOM 680 O O . ALA A 1 92 ? 10.652 -6.804 -13.043 1.00 94.56 92 ALA A O 1
ATOM 681 N N . GLY A 1 93 ? 11.977 -8.580 -12.711 1.00 93.62 93 GLY A N 1
ATOM 682 C CA . GLY A 1 93 ? 12.569 -8.549 -14.053 1.00 93.62 93 GLY A CA 1
ATOM 683 C C . GLY A 1 93 ? 13.461 -7.330 -14.326 1.00 93.62 93 GLY A C 1
ATOM 684 O O . GLY A 1 93 ? 13.850 -7.105 -15.468 1.00 93.62 93 GLY A O 1
ATOM 685 N N . ILE A 1 94 ? 13.809 -6.550 -13.295 1.00 95.75 94 ILE A N 1
ATOM 686 C CA . ILE A 1 94 ? 14.619 -5.333 -13.427 1.00 95.75 94 ILE A CA 1
ATOM 687 C C . ILE A 1 94 ? 16.115 -5.679 -13.304 1.00 95.75 94 ILE A C 1
ATOM 689 O O . ILE A 1 94 ? 16.524 -6.292 -12.299 1.00 95.75 94 ILE A O 1
ATOM 693 N N . PRO A 1 95 ? 16.958 -5.268 -14.275 1.00 95.75 95 PRO A N 1
ATOM 694 C CA . PRO A 1 95 ? 18.407 -5.408 -14.182 1.00 95.75 95 PRO A CA 1
ATOM 695 C C . PRO A 1 95 ? 18.962 -4.750 -12.917 1.00 95.75 95 PRO A C 1
ATOM 697 O O . PRO A 1 95 ? 18.526 -3.676 -12.519 1.00 95.75 95 PRO A O 1
ATOM 700 N N . GLY A 1 96 ? 19.952 -5.386 -12.283 1.00 95.31 96 GLY A N 1
ATOM 701 C CA . GLY A 1 96 ? 20.542 -4.920 -11.019 1.00 95.31 96 GLY A CA 1
ATOM 702 C C . GLY A 1 96 ? 20.867 -3.415 -10.962 1.00 95.31 96 GLY A C 1
ATOM 703 O O . GLY A 1 96 ? 20.448 -2.774 -9.998 1.00 95.31 96 GLY A O 1
ATOM 704 N N . PRO A 1 97 ? 21.545 -2.841 -11.977 1.00 97.25 97 PRO A N 1
ATOM 705 C CA . PRO A 1 97 ? 21.874 -1.413 -12.013 1.00 97.25 97 PRO A CA 1
ATOM 706 C C . PRO A 1 97 ? 20.660 -0.468 -11.984 1.00 97.25 97 PRO A C 1
ATOM 708 O O . PRO A 1 97 ? 20.774 0.640 -11.465 1.00 97.25 97 PRO A O 1
ATOM 711 N N . ASP A 1 98 ? 19.497 -0.912 -12.468 1.00 97.88 98 ASP A N 1
ATOM 712 C CA . ASP A 1 98 ? 18.309 -0.066 -12.643 1.00 97.88 98 ASP A CA 1
ATOM 713 C C . ASP A 1 98 ? 17.353 -0.120 -11.436 1.00 97.88 98 ASP A C 1
ATOM 715 O O . ASP A 1 98 ? 16.482 0.739 -11.278 1.00 97.88 98 ASP A O 1
ATOM 719 N N . ARG A 1 99 ? 17.519 -1.105 -10.538 1.00 97.94 99 ARG A N 1
ATOM 720 C CA . ARG A 1 99 ? 16.585 -1.374 -9.423 1.00 97.94 99 ARG A CA 1
ATOM 721 C C . ARG A 1 99 ? 16.415 -0.202 -8.469 1.00 97.94 99 ARG A C 1
ATOM 723 O O . ARG A 1 99 ? 15.298 0.069 -8.037 1.00 97.94 99 ARG A O 1
ATOM 730 N N . VAL A 1 100 ? 17.511 0.478 -8.130 1.00 98.50 100 VAL A N 1
ATOM 731 C CA . VAL A 1 100 ? 17.490 1.622 -7.204 1.00 98.50 100 VAL A CA 1
ATOM 732 C C . VAL A 1 100 ? 16.745 2.798 -7.831 1.00 98.50 100 VAL A C 1
ATOM 734 O O . VAL A 1 100 ? 15.871 3.376 -7.189 1.00 98.50 100 VAL A O 1
ATOM 737 N N . ALA A 1 101 ? 17.063 3.133 -9.086 1.00 98.50 101 ALA A N 1
ATOM 738 C CA . ALA A 1 101 ? 16.421 4.235 -9.796 1.00 98.50 101 ALA A CA 1
ATOM 739 C C . ALA A 1 101 ? 14.910 3.995 -9.935 1.00 98.50 101 ALA A C 1
ATOM 741 O O . ALA A 1 101 ? 14.111 4.883 -9.633 1.00 98.50 101 ALA A O 1
ATOM 742 N N . GLU A 1 102 ? 14.513 2.772 -10.293 1.00 98.56 102 GLU A N 1
ATOM 743 C CA . GLU A 1 102 ? 13.101 2.410 -10.394 1.00 98.56 102 GLU A CA 1
ATOM 744 C C . GLU A 1 102 ? 12.398 2.395 -9.027 1.00 98.56 102 GLU A C 1
ATOM 746 O O . GLU A 1 102 ? 11.262 2.860 -8.917 1.00 98.56 102 GLU A O 1
ATOM 751 N N . ALA A 1 103 ? 13.071 1.933 -7.965 1.00 98.62 103 ALA A N 1
ATOM 752 C CA . ALA A 1 103 ? 12.521 1.963 -6.610 1.00 98.62 103 ALA A CA 1
ATOM 753 C C . ALA A 1 103 ? 12.210 3.393 -6.152 1.00 98.62 103 ALA A C 1
ATOM 755 O O . ALA A 1 103 ? 11.135 3.659 -5.617 1.00 98.62 103 ALA A O 1
ATOM 756 N N . ILE A 1 104 ? 13.142 4.320 -6.395 1.00 98.75 104 ILE A N 1
ATOM 757 C CA . ILE A 1 104 ? 12.983 5.738 -6.058 1.00 98.75 104 ILE A CA 1
ATOM 758 C C . ILE A 1 104 ? 11.830 6.347 -6.857 1.00 98.75 104 ILE A C 1
ATOM 760 O O . ILE A 1 104 ? 10.990 7.038 -6.279 1.00 98.75 104 ILE A O 1
ATOM 764 N N . ARG A 1 105 ? 11.756 6.067 -8.166 1.00 98.62 105 ARG A N 1
ATOM 765 C CA . ARG A 1 105 ? 10.684 6.570 -9.035 1.00 98.62 105 ARG A CA 1
ATOM 766 C C . ARG A 1 105 ? 9.306 6.113 -8.548 1.00 98.62 105 ARG A C 1
ATOM 768 O O . ARG A 1 105 ? 8.409 6.940 -8.402 1.00 98.62 105 ARG A O 1
ATOM 775 N N . ARG A 1 106 ? 9.147 4.819 -8.246 1.00 98.62 106 ARG A N 1
ATOM 776 C CA . ARG A 1 106 ? 7.911 4.243 -7.686 1.00 98.62 106 ARG A CA 1
ATOM 777 C C . ARG A 1 106 ? 7.579 4.824 -6.316 1.00 98.62 106 ARG A C 1
ATOM 779 O O . ARG A 1 106 ? 6.464 5.280 -6.106 1.00 98.62 106 ARG A O 1
ATOM 786 N N . GLY A 1 107 ? 8.557 4.889 -5.414 1.00 98.50 107 GLY A N 1
ATOM 787 C CA . GLY A 1 107 ? 8.369 5.444 -4.074 1.00 98.50 107 GLY A CA 1
ATOM 788 C C . GLY A 1 107 ? 7.925 6.910 -4.085 1.00 98.50 107 GLY A C 1
ATOM 789 O O . GLY A 1 107 ? 7.075 7.296 -3.287 1.00 98.50 107 GLY A O 1
ATOM 790 N N . ALA A 1 108 ? 8.447 7.725 -5.008 1.00 98.19 108 ALA A N 1
ATOM 791 C CA . ALA A 1 108 ? 8.002 9.107 -5.179 1.00 98.19 108 ALA A CA 1
ATOM 792 C C . ALA A 1 108 ? 6.536 9.187 -5.635 1.00 98.19 108 ALA A C 1
ATOM 794 O O . ALA A 1 108 ? 5.763 9.921 -5.021 1.00 98.19 108 ALA A O 1
ATOM 795 N N . LEU A 1 109 ? 6.150 8.387 -6.637 1.00 98.00 109 LEU A N 1
ATOM 796 C CA . LEU A 1 109 ? 4.768 8.311 -7.128 1.00 98.00 109 LEU A CA 1
ATOM 797 C C . LEU A 1 109 ? 3.797 7.834 -6.043 1.00 98.00 109 LEU A C 1
ATOM 799 O O . LEU A 1 109 ? 2.732 8.414 -5.859 1.00 98.00 109 LEU A O 1
ATOM 803 N N . TYR A 1 110 ? 4.161 6.792 -5.296 1.00 98.31 110 TYR A N 1
ATOM 804 C CA . TYR A 1 110 ? 3.293 6.230 -4.259 1.00 98.31 110 TYR A CA 1
ATOM 805 C C . TYR A 1 110 ? 3.147 7.184 -3.075 1.00 98.31 110 TYR A C 1
ATOM 807 O O . TYR A 1 110 ? 2.061 7.309 -2.515 1.00 98.31 110 TYR A O 1
ATOM 815 N N . ARG A 1 111 ? 4.214 7.913 -2.724 1.00 96.88 111 ARG A N 1
ATOM 816 C CA . ARG A 1 111 ? 4.153 8.972 -1.711 1.00 96.88 111 ARG A CA 1
ATOM 817 C C . ARG A 1 111 ? 3.205 10.095 -2.127 1.00 96.88 111 ARG A C 1
ATOM 819 O O . ARG A 1 111 ? 2.450 10.568 -1.287 1.00 96.88 111 ARG A O 1
ATOM 826 N N . GLU A 1 112 ? 3.251 10.522 -3.386 1.00 96.06 112 GLU A N 1
ATOM 827 C CA . GLU A 1 112 ? 2.344 11.548 -3.912 1.00 96.06 112 GLU A CA 1
ATOM 828 C C . GLU A 1 112 ? 0.887 11.069 -3.887 1.00 96.06 112 GLU A C 1
ATOM 830 O O . GLU A 1 112 ? 0.026 11.761 -3.349 1.00 96.06 112 GLU A O 1
ATOM 835 N N . ALA A 1 113 ? 0.627 9.845 -4.353 1.00 95.62 113 ALA A N 1
ATOM 836 C CA . ALA A 1 113 ? -0.701 9.235 -4.320 1.00 95.62 113 ALA A CA 1
ATOM 837 C C . ALA A 1 113 ? -1.292 9.125 -2.902 1.00 95.62 113 ALA A C 1
ATOM 839 O O . ALA A 1 113 ? -2.495 9.295 -2.710 1.00 95.62 113 ALA A O 1
ATOM 840 N N . LEU A 1 114 ? -0.452 8.849 -1.901 1.00 94.88 114 LEU A N 1
ATOM 841 C CA . LEU A 1 114 ? -0.868 8.685 -0.506 1.00 94.88 114 LEU A CA 1
ATOM 842 C C . LEU A 1 114 ? -0.926 9.992 0.293 1.00 94.88 114 LEU A C 1
ATOM 844 O O . LEU A 1 114 ? -1.389 9.970 1.433 1.00 94.88 114 LEU A O 1
ATOM 848 N N . ALA A 1 115 ? -0.486 11.121 -0.270 1.00 87.12 115 ALA A N 1
ATOM 849 C CA . ALA A 1 115 ? -0.526 12.411 0.419 1.00 87.12 115 ALA A CA 1
ATOM 850 C C . ALA A 1 115 ? -1.969 12.879 0.711 1.00 87.12 115 ALA A C 1
ATOM 852 O O . ALA A 1 115 ? -2.182 13.652 1.645 1.00 87.12 115 ALA A O 1
ATOM 853 N N . GLY A 1 116 ? -2.958 12.374 -0.036 1.00 70.06 116 GLY A N 1
ATOM 854 C CA . GLY A 1 116 ? -4.370 12.723 0.123 1.00 70.06 116 GLY A CA 1
ATOM 855 C C . GLY A 1 116 ? -4.705 14.138 -0.370 1.00 70.06 116 GLY A C 1
ATOM 856 O O . GLY A 1 116 ? -3.831 14.982 -0.582 1.00 70.06 116 GLY A O 1
ATOM 857 N N . LEU A 1 117 ? -6.000 14.419 -0.545 1.00 60.56 117 LEU A N 1
ATOM 858 C CA . LEU A 1 117 ? -6.495 15.693 -1.094 1.00 60.56 117 LEU A CA 1
ATOM 859 C C . LEU A 1 117 ? -6.094 16.913 -0.248 1.00 60.56 117 LEU A C 1
ATOM 861 O O . LEU A 1 117 ? -5.773 17.966 -0.798 1.00 60.56 117 LEU A O 1
ATOM 865 N N . GLU A 1 118 ? -6.070 16.791 1.082 1.00 58.22 118 GLU A N 1
ATOM 866 C CA . GLU A 1 118 ? -5.733 17.912 1.970 1.00 58.22 118 GLU A CA 1
ATOM 867 C C . GLU A 1 118 ? -4.272 18.363 1.843 1.00 58.22 118 GLU A C 1
ATOM 869 O O . GLU A 1 118 ? -3.989 19.567 1.863 1.00 58.22 118 GLU A O 1
ATOM 874 N N . ALA A 1 119 ? -3.335 17.423 1.681 1.00 59.38 119 ALA A N 1
ATOM 875 C CA . ALA A 1 119 ? -1.931 17.756 1.465 1.00 59.38 119 ALA A CA 1
ATOM 876 C C . ALA A 1 119 ? -1.717 18.373 0.077 1.00 59.38 119 ALA A C 1
ATOM 878 O O . ALA A 1 119 ? -0.985 19.358 -0.035 1.00 59.38 119 ALA A O 1
ATOM 879 N N . SER A 1 120 ? -2.410 17.873 -0.954 1.00 55.56 120 SER A N 1
ATOM 880 C CA . SER A 1 120 ? -2.376 18.442 -2.308 1.00 55.56 120 SER A CA 1
ATOM 881 C C . SER A 1 120 ? -2.937 19.869 -2.351 1.00 55.56 120 SER A C 1
ATOM 883 O O . SER A 1 120 ? -2.319 20.758 -2.932 1.00 55.56 120 SER A O 1
ATOM 885 N N . VAL A 1 121 ? -4.056 20.144 -1.668 1.00 59.84 121 VAL A N 1
ATOM 886 C CA . VAL A 1 121 ? -4.616 21.505 -1.551 1.00 59.84 121 VAL A CA 1
ATOM 887 C C . VAL A 1 121 ? -3.674 22.436 -0.781 1.00 59.84 121 VAL A C 1
ATOM 889 O O . VAL A 1 121 ? -3.538 23.609 -1.134 1.00 59.84 121 VAL A O 1
ATOM 892 N N . ARG A 1 122 ? -2.996 21.938 0.261 1.00 57.72 122 ARG A N 1
ATOM 893 C CA . ARG A 1 122 ? -1.990 22.714 1.000 1.00 57.72 122 ARG A CA 1
ATOM 894 C C . ARG A 1 122 ? -0.773 23.038 0.129 1.00 57.72 122 ARG A C 1
ATOM 896 O O . ARG A 1 122 ? -0.332 24.184 0.147 1.00 57.72 122 ARG A O 1
ATOM 903 N N . ALA A 1 123 ? -0.271 22.081 -0.650 1.00 57.38 123 ALA A N 1
ATOM 904 C CA . ALA A 1 123 ? 0.835 22.296 -1.583 1.00 57.38 123 ALA A CA 1
ATOM 905 C C . ALA A 1 123 ? 0.490 23.382 -2.619 1.00 57.38 123 ALA A C 1
ATOM 907 O O . ALA A 1 123 ? 1.206 24.376 -2.717 1.00 57.38 123 ALA A O 1
ATOM 908 N N . LEU A 1 124 ? -0.683 23.287 -3.260 1.00 59.09 124 LEU A N 1
ATOM 909 C CA . LEU A 1 124 ? -1.163 24.274 -4.241 1.00 59.09 124 LEU A CA 1
ATOM 910 C C . LEU A 1 124 ? -1.309 25.694 -3.666 1.00 59.09 124 LEU A C 1
ATOM 912 O O . LEU A 1 124 ? -1.097 26.678 -4.367 1.00 59.09 124 LEU A O 1
ATOM 916 N N . ARG A 1 125 ? -1.657 25.826 -2.381 1.00 60.56 125 ARG A N 1
ATOM 917 C CA . ARG A 1 125 ? -1.730 27.130 -1.693 1.00 60.56 125 ARG A CA 1
ATOM 918 C C . ARG A 1 125 ? -0.362 27.716 -1.350 1.00 60.56 125 ARG A C 1
ATOM 920 O O . ARG A 1 125 ? -0.266 28.923 -1.173 1.00 60.56 125 ARG A O 1
ATOM 927 N N . THR A 1 126 ? 0.662 26.876 -1.226 1.00 62.03 126 THR A N 1
ATOM 928 C CA . THR A 1 126 ? 2.025 27.298 -0.865 1.00 62.03 126 THR A CA 1
ATOM 929 C C . THR A 1 126 ? 2.827 27.712 -2.103 1.00 62.03 126 THR A C 1
ATOM 931 O O . THR A 1 126 ? 3.721 28.535 -1.993 1.00 62.03 126 THR A O 1
ATOM 934 N N . GLU A 1 127 ? 2.484 27.189 -3.284 1.00 62.16 127 GLU A N 1
ATOM 935 C CA . GLU A 1 127 ? 3.080 27.585 -4.572 1.00 62.16 127 GLU A CA 1
ATOM 936 C C . GLU A 1 127 ? 2.457 28.862 -5.170 1.00 62.16 127 GLU A C 1
ATOM 938 O O . GLU A 1 127 ? 3.017 29.457 -6.088 1.00 62.16 127 GLU A O 1
ATOM 943 N N . ALA A 1 128 ? 1.298 29.289 -4.659 1.00 58.50 128 ALA A N 1
ATOM 944 C CA . ALA A 1 128 ? 0.546 30.448 -5.144 1.00 58.50 128 ALA A CA 1
ATOM 945 C C . ALA A 1 128 ? 0.801 31.755 -4.358 1.00 58.50 128 ALA A C 1
ATOM 947 O O . ALA A 1 128 ? 0.085 32.735 -4.581 1.00 58.50 128 ALA A O 1
ATOM 948 N N . GLY A 1 129 ? 1.772 31.777 -3.436 1.00 43.78 129 GLY A N 1
ATOM 949 C CA . GLY A 1 129 ? 2.141 32.940 -2.612 1.00 43.78 129 GLY A CA 1
ATOM 950 C C . GLY A 1 129 ? 3.633 33.223 -2.658 1.00 43.78 129 GLY A C 1
ATOM 951 O O . GLY A 1 129 ? 3.984 34.420 -2.564 1.00 43.78 129 GLY A O 1
#

Sequence (129 aa):
MFAAAERIIRAGPVPVTVDAEARYGMQPHELVDRLLDIGAVGCNLEDSDHRAGGLREAGAHAEWLAAVRSAADDAGVPLVINARVDTFLPTAGIPGPDRVAEAIRRGALYREALAGLEASVRALRTEAG

Organism: NCBI:txid47988

Foldseek 3Di:
DLVVVLVVPVPDDDAAEEECEQPPPDQLLVSLCSCVVSPHQEYEHEQDDPPVQAGHDLLVVLLRLLSNLVSCVVVVHPYHYHYHYCLVPPSHPDPPVCSVVVSVVSVVSNCVSNCHPVNVVVVVVVVVD

InterPro domains:
  IPR015813 Pyruvate/Phosphoenolpyruvate kinase-like domain superfamily [SSF51621] (1-116)
  IPR040442 Pyruvate kinase-like domain superfamily [G3DSA:3.20.20.60] (1-126)